Protein AF-A0A9E3FW74-F1 (afdb_monomer)

Structure (mmCIF, N/CA/C/O backbone):
data_AF-A0A9E3FW74-F1
#
_entry.id   AF-A0A9E3FW74-F1
#
loop_
_atom_site.group_PDB
_atom_site.id
_atom_site.type_symbol
_atom_site.label_atom_id
_atom_site.label_alt_id
_atom_site.label_comp_id
_atom_site.label_asym_id
_atom_site.label_entity_id
_atom_site.label_seq_id
_atom_site.pdbx_PDB_ins_code
_atom_site.Cartn_x
_atom_site.Cartn_y
_atom_site.Cartn_z
_atom_site.occupancy
_atom_site.B_iso_or_equiv
_atom_site.auth_seq_id
_atom_site.auth_comp_id
_atom_site.auth_asym_id
_atom_site.auth_atom_id
_atom_site.pdbx_PDB_model_num
ATOM 1 N N . MET A 1 1 ? 6.885 68.792 7.738 1.00 41.91 1 MET A N 1
ATOM 2 C CA . MET A 1 1 ? 6.919 69.208 6.312 1.00 41.91 1 MET A CA 1
ATOM 3 C C . MET A 1 1 ? 8.382 69.420 5.972 1.00 41.91 1 MET A C 1
ATOM 5 O O . MET A 1 1 ? 8.995 70.178 6.699 1.00 41.91 1 MET A O 1
ATOM 9 N N . ARG A 1 2 ? 9.078 68.805 5.021 1.00 39.94 2 ARG A N 1
ATOM 10 C CA . ARG A 1 2 ? 8.896 68.071 3.747 1.00 39.94 2 ARG A CA 1
ATOM 11 C C . ARG A 1 2 ? 10.282 67.391 3.538 1.00 39.94 2 ARG A C 1
ATOM 13 O O . ARG A 1 2 ? 11.242 67.863 4.125 1.00 39.94 2 ARG A O 1
ATOM 20 N N . SER A 1 3 ? 10.582 66.385 2.732 1.00 39.47 3 SER A N 1
ATOM 21 C CA . SER A 1 3 ? 9.911 65.504 1.784 1.00 39.47 3 SER A CA 1
ATOM 22 C C . SER A 1 3 ? 11.032 64.539 1.367 1.00 39.47 3 SER A C 1
ATOM 24 O O . SER A 1 3 ? 12.023 64.996 0.800 1.00 39.47 3 SER A O 1
ATOM 26 N N . THR A 1 4 ? 10.944 63.243 1.657 1.00 44.78 4 THR A N 1
ATOM 27 C CA . THR A 1 4 ? 11.861 62.245 1.085 1.00 44.78 4 THR A CA 1
ATOM 28 C C . THR A 1 4 ? 11.409 61.960 -0.344 1.00 44.78 4 THR A C 1
ATOM 30 O O . THR A 1 4 ? 10.462 61.214 -0.572 1.00 44.78 4 THR A O 1
ATOM 33 N N . ALA A 1 5 ? 12.049 62.608 -1.318 1.00 47.12 5 ALA A N 1
ATOM 34 C CA . ALA A 1 5 ? 11.858 62.288 -2.727 1.00 47.12 5 ALA A CA 1
ATOM 35 C C . ALA A 1 5 ? 12.572 60.962 -3.029 1.00 47.12 5 ALA A C 1
ATOM 37 O O . ALA A 1 5 ? 13.799 60.907 -3.112 1.00 47.12 5 ALA A O 1
ATOM 38 N N . VAL A 1 6 ? 11.800 59.886 -3.167 1.00 45.44 6 VAL A N 1
ATOM 39 C CA . VAL A 1 6 ? 12.278 58.631 -3.752 1.00 45.44 6 VAL A CA 1
ATOM 40 C C . VAL A 1 6 ? 12.520 58.908 -5.235 1.00 45.44 6 VAL A C 1
ATOM 42 O O . VAL A 1 6 ? 11.575 59.188 -5.971 1.00 45.44 6 VAL A O 1
ATOM 45 N N . LYS A 1 7 ? 13.787 58.894 -5.671 1.00 57.19 7 LYS A N 1
ATOM 46 C CA . LYS A 1 7 ? 14.127 58.936 -7.099 1.00 57.19 7 LYS A CA 1
ATOM 47 C C . LYS A 1 7 ? 13.499 57.712 -7.764 1.00 57.19 7 LYS A C 1
ATOM 49 O O . LYS A 1 7 ? 13.791 56.584 -7.372 1.00 57.19 7 LYS A O 1
ATOM 54 N N . ALA A 1 8 ? 12.627 57.946 -8.739 1.00 52.88 8 ALA A N 1
ATOM 55 C CA . ALA A 1 8 ? 12.142 56.898 -9.618 1.00 52.88 8 ALA A CA 1
ATOM 56 C C . ALA A 1 8 ? 13.355 56.283 -10.333 1.00 52.88 8 ALA A C 1
ATOM 58 O O . ALA A 1 8 ? 14.091 56.990 -11.016 1.00 52.88 8 ALA A O 1
ATOM 59 N N . PHE A 1 9 ? 13.600 54.994 -10.102 1.00 51.41 9 PHE A N 1
ATOM 60 C CA . PHE A 1 9 ? 14.590 54.226 -10.849 1.00 51.41 9 PHE A CA 1
ATOM 61 C C . PHE A 1 9 ? 14.049 54.024 -12.262 1.00 51.41 9 PHE A C 1
ATOM 63 O O . PHE A 1 9 ? 13.093 53.268 -12.456 1.00 51.41 9 PHE A O 1
ATOM 70 N N . ASP A 1 10 ? 14.635 54.729 -13.223 1.00 57.94 10 ASP A N 1
ATOM 71 C CA . ASP A 1 10 ? 14.291 54.583 -14.627 1.00 57.94 10 ASP A CA 1
ATOM 72 C C . ASP A 1 10 ? 14.816 53.231 -15.137 1.00 57.94 10 ASP A C 1
ATOM 74 O O . ASP A 1 10 ? 16.016 52.943 -15.120 1.00 57.94 10 ASP A O 1
ATOM 78 N N . ARG A 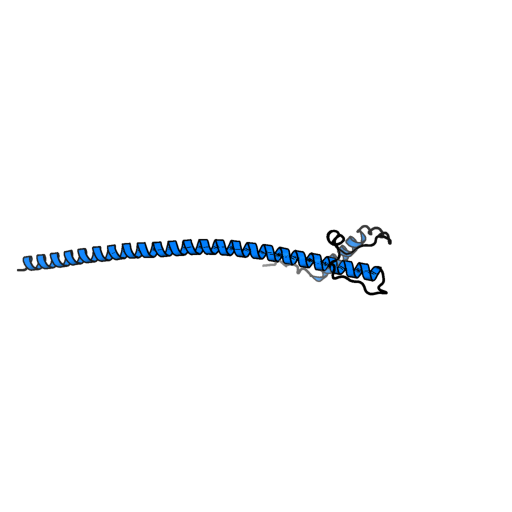1 11 ? 13.892 52.342 -15.513 1.00 56.47 11 ARG A N 1
ATOM 79 C CA . ARG A 1 11 ? 14.200 50.965 -15.933 1.00 56.47 11 ARG A CA 1
ATOM 80 C C . ARG A 1 11 ? 14.964 50.922 -17.251 1.00 56.47 11 ARG A C 1
ATOM 82 O O . ARG A 1 11 ? 15.605 49.906 -17.517 1.00 56.47 11 ARG A O 1
ATOM 89 N N . ASP A 1 12 ? 14.873 51.964 -18.071 1.00 56.09 12 ASP A N 1
ATOM 90 C CA . ASP A 1 12 ? 15.453 51.954 -19.411 1.00 56.09 12 ASP A CA 1
ATOM 91 C C . ASP A 1 12 ? 16.931 52.390 -19.418 1.00 56.09 12 ASP A C 1
ATOM 93 O O . ASP A 1 12 ? 17.712 51.833 -20.190 1.00 56.09 12 ASP A O 1
ATOM 97 N N . GLU A 1 13 ? 17.373 53.223 -18.465 1.00 55.09 13 GLU A N 1
ATOM 98 C CA . GLU A 1 13 ? 18.806 53.508 -18.231 1.00 55.09 13 GLU A CA 1
ATOM 99 C C . GLU A 1 13 ? 19.580 52.263 -17.760 1.00 55.09 13 GLU A C 1
ATOM 101 O O . GLU A 1 13 ? 20.706 52.008 -18.192 1.00 55.09 13 GLU A O 1
ATOM 106 N N . VAL A 1 14 ? 18.965 51.437 -16.904 1.00 58.72 14 VAL A N 1
ATOM 107 C CA . VAL A 1 14 ? 19.596 50.212 -16.379 1.00 58.72 14 VAL A CA 1
ATOM 108 C C . VAL A 1 14 ? 19.755 49.147 -17.471 1.00 58.72 14 VAL A C 1
ATOM 110 O O . VAL A 1 14 ? 20.746 48.419 -17.478 1.00 58.72 14 VAL A O 1
ATOM 113 N N . LYS A 1 15 ? 18.816 49.061 -18.423 1.00 57.38 15 LYS A N 1
ATOM 114 C CA . LYS A 1 15 ? 18.890 48.099 -19.537 1.00 57.38 15 LYS A CA 1
ATOM 115 C C . LYS A 1 15 ? 20.004 48.430 -20.529 1.00 57.38 15 LYS A C 1
ATOM 117 O O . LYS A 1 15 ? 20.681 47.502 -20.965 1.00 57.38 15 LYS A O 1
ATOM 122 N N . LEU A 1 16 ? 20.208 49.712 -20.859 1.00 56.81 16 LEU A N 1
ATOM 123 C CA . LEU A 1 16 ? 21.308 50.131 -21.741 1.00 56.81 16 LEU A CA 1
ATOM 124 C C . LEU A 1 16 ? 22.672 49.788 -21.120 1.00 56.81 16 LEU A C 1
ATOM 126 O O . LEU A 1 16 ? 23.527 49.214 -21.782 1.00 56.81 16 LEU A O 1
ATOM 130 N N . SER A 1 17 ? 22.825 50.042 -19.817 1.00 71.12 17 SER A N 1
ATOM 131 C CA . SER A 1 17 ? 24.058 49.750 -19.073 1.00 71.12 17 SER A CA 1
ATOM 132 C C . SER A 1 17 ? 24.417 48.257 -19.057 1.00 71.12 17 SER A C 1
ATOM 134 O O . SER A 1 17 ? 25.582 47.890 -19.202 1.00 71.12 17 SER A O 1
ATOM 136 N N . ILE A 1 18 ? 23.420 47.374 -18.933 1.00 74.25 18 ILE A N 1
ATOM 137 C CA . ILE A 1 18 ? 23.646 45.921 -18.925 1.00 74.25 18 ILE A CA 1
ATOM 138 C C . ILE A 1 18 ? 24.065 45.414 -20.306 1.00 74.25 18 ILE A C 1
ATOM 140 O O . ILE A 1 18 ? 24.961 44.578 -20.381 1.00 74.25 18 ILE A O 1
ATOM 144 N N . ALA A 1 19 ? 23.444 45.905 -21.383 1.00 72.69 19 ALA A N 1
ATOM 145 C CA . ALA A 1 19 ? 23.791 45.496 -22.744 1.00 72.69 19 ALA A CA 1
ATOM 146 C C . ALA A 1 19 ? 25.233 45.898 -23.098 1.00 72.69 19 ALA A C 1
ATOM 148 O O . ALA A 1 19 ? 26.015 45.052 -23.531 1.00 72.69 19 ALA A O 1
ATOM 149 N N . ASP A 1 20 ? 25.613 47.141 -22.793 1.00 77.94 20 ASP A N 1
ATOM 150 C CA . ASP A 1 20 ? 26.968 47.649 -23.037 1.00 77.94 20 ASP A CA 1
ATOM 151 C C . ASP A 1 20 ? 28.027 46.914 -22.202 1.00 77.94 20 ASP A C 1
ATOM 153 O O . ASP A 1 20 ? 29.161 46.708 -22.648 1.00 77.94 20 ASP A O 1
ATOM 157 N N . GLN A 1 21 ? 27.674 46.514 -20.976 1.00 79.31 21 GLN A N 1
ATOM 158 C CA . GLN A 1 21 ? 28.563 45.727 -20.126 1.00 79.31 21 GLN A CA 1
ATOM 159 C C . GLN A 1 21 ? 28.720 44.296 -20.655 1.00 79.31 21 GLN A C 1
ATOM 161 O O . GLN A 1 21 ? 29.837 43.787 -20.699 1.00 79.31 21 GLN A O 1
ATOM 166 N N . LEU A 1 22 ? 27.639 43.675 -21.134 1.00 80.12 22 LEU A N 1
ATOM 167 C CA . LEU A 1 22 ? 27.672 42.336 -21.727 1.00 80.12 22 LEU A CA 1
ATOM 168 C C . LEU A 1 22 ? 28.521 42.285 -22.999 1.00 80.12 22 LEU A C 1
ATOM 170 O O . LEU A 1 22 ? 29.282 41.339 -23.189 1.00 80.12 22 LEU A O 1
ATOM 174 N N . GLU A 1 23 ? 28.430 43.299 -23.860 1.00 81.69 23 GLU A N 1
ATOM 175 C CA . GLU A 1 23 ? 29.238 43.362 -25.082 1.00 81.69 23 GLU A CA 1
ATOM 176 C C . GLU A 1 23 ? 30.732 43.518 -24.779 1.00 81.69 23 GLU A C 1
ATOM 178 O O . GLU A 1 23 ? 31.567 42.863 -25.411 1.00 81.69 23 GLU A O 1
ATOM 183 N N . LYS A 1 24 ? 31.082 44.324 -23.768 1.00 82.12 24 LYS A N 1
ATOM 184 C CA . LYS A 1 24 ? 32.468 44.442 -23.291 1.00 82.12 24 LYS A CA 1
ATOM 185 C C . LYS A 1 24 ? 32.974 43.134 -22.703 1.00 82.12 24 LYS A C 1
ATOM 187 O O . LYS A 1 24 ? 34.085 42.722 -23.030 1.00 82.12 24 LYS A O 1
ATOM 192 N N . ASP A 1 25 ? 32.160 42.463 -21.896 1.00 80.62 25 ASP A N 1
ATOM 193 C CA . ASP A 1 25 ? 32.539 41.194 -21.284 1.00 80.62 25 ASP A CA 1
ATOM 194 C C . ASP A 1 25 ? 32.777 40.127 -22.368 1.00 80.62 25 ASP A C 1
ATOM 196 O O . ASP A 1 25 ? 33.824 39.480 -22.362 1.00 80.62 25 ASP A O 1
ATOM 200 N N . ILE A 1 26 ? 31.901 40.028 -23.379 1.00 78.62 26 ILE A N 1
ATOM 201 C CA . ILE A 1 26 ? 32.072 39.128 -24.536 1.00 78.62 26 ILE A CA 1
ATOM 202 C C . ILE A 1 26 ? 33.356 39.446 -25.313 1.00 78.62 26 ILE A C 1
ATOM 204 O O . ILE A 1 26 ? 34.085 38.527 -25.688 1.00 78.62 26 ILE A O 1
ATOM 208 N N . ALA A 1 27 ? 33.660 40.727 -25.537 1.00 78.06 27 ALA A N 1
ATOM 209 C CA . ALA A 1 27 ? 34.860 41.143 -26.263 1.00 78.06 27 ALA A CA 1
ATOM 210 C C . ALA A 1 27 ? 36.166 40.797 -25.524 1.00 78.06 27 ALA A C 1
ATOM 212 O O . ALA A 1 27 ? 37.216 40.675 -26.156 1.00 78.06 27 ALA A O 1
ATOM 213 N N . THR A 1 28 ? 36.108 40.621 -24.200 1.00 80.62 28 THR A N 1
ATOM 214 C CA . THR A 1 28 ? 37.263 40.226 -23.377 1.00 80.62 28 THR A CA 1
ATOM 215 C C . THR A 1 28 ? 37.425 38.716 -23.221 1.00 80.62 28 THR A C 1
ATOM 217 O O . THR A 1 28 ? 38.462 38.266 -22.727 1.00 80.62 28 THR A O 1
ATOM 220 N N . LEU A 1 29 ? 36.447 37.916 -23.663 1.00 77.75 29 LEU A N 1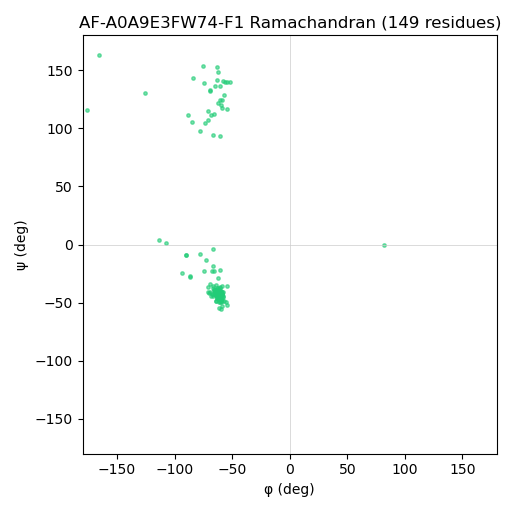
ATOM 221 C CA . LEU A 1 29 ? 36.564 36.465 -23.607 1.00 77.75 29 LEU A CA 1
ATOM 222 C C . LEU A 1 29 ? 37.626 35.978 -24.608 1.0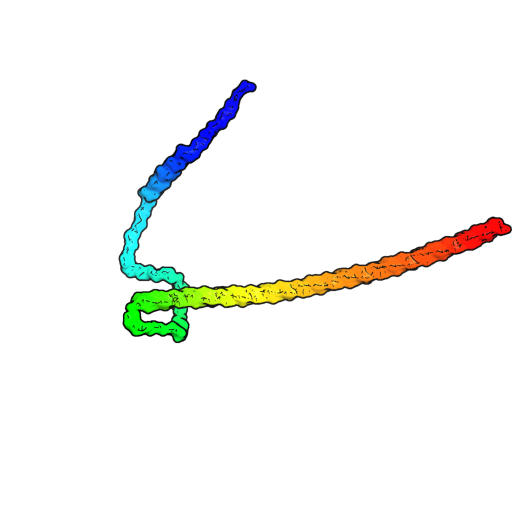0 77.75 29 LEU A C 1
ATOM 224 O O . LEU A 1 29 ? 37.616 36.378 -25.776 1.00 77.75 29 LEU A O 1
ATOM 228 N N . PRO A 1 30 ? 38.538 35.082 -24.190 1.00 75.56 30 PRO A N 1
ATOM 229 C CA . PRO A 1 30 ? 39.495 34.483 -25.103 1.00 75.56 30 PRO A CA 1
ATOM 230 C C . PRO A 1 30 ? 38.740 33.724 -26.195 1.00 75.56 30 PRO A C 1
ATOM 232 O O . PRO A 1 30 ? 37.916 32.851 -25.913 1.00 75.56 30 PRO A O 1
ATOM 235 N N . ARG A 1 31 ? 39.020 34.065 -27.458 1.00 68.31 31 ARG A N 1
ATOM 236 C CA . ARG A 1 31 ? 38.420 33.376 -28.600 1.00 68.31 31 ARG A CA 1
ATOM 237 C C . ARG A 1 31 ? 38.801 31.896 -28.503 1.00 68.31 31 ARG A C 1
ATOM 239 O O . ARG A 1 31 ? 39.998 31.604 -28.421 1.00 68.31 31 ARG A O 1
ATOM 246 N N . PRO A 1 32 ? 37.832 30.965 -28.492 1.00 66.12 32 PRO A N 1
ATOM 247 C CA . PRO A 1 32 ? 38.161 29.554 -28.428 1.00 66.12 32 PRO A CA 1
ATOM 248 C C . PRO A 1 32 ? 39.055 29.202 -29.624 1.00 66.12 32 PRO A C 1
ATOM 250 O O . PRO A 1 32 ? 38.838 29.735 -30.721 1.00 66.12 32 PRO A O 1
ATOM 253 N N . PRO A 1 33 ? 40.078 28.351 -29.429 1.00 69.50 33 PRO A N 1
ATOM 254 C CA . PRO A 1 33 ? 40.910 27.896 -30.531 1.00 69.50 33 PRO A CA 1
ATOM 255 C C . PRO A 1 33 ? 40.013 27.299 -31.616 1.00 69.50 33 PRO A C 1
ATOM 257 O O . PRO A 1 33 ? 39.026 26.624 -31.309 1.00 69.50 33 PRO A O 1
ATOM 260 N N . ALA A 1 34 ? 40.334 27.574 -32.884 1.00 64.69 34 ALA A N 1
ATOM 261 C CA . ALA A 1 34 ? 39.653 26.929 -33.997 1.00 64.69 34 ALA A CA 1
ATOM 262 C C . ALA A 1 34 ? 39.766 25.415 -33.792 1.00 64.69 34 ALA A C 1
ATOM 264 O O . ALA A 1 34 ? 40.872 24.878 -33.712 1.00 64.69 34 ALA A O 1
ATOM 265 N N . LEU A 1 35 ? 38.621 24.755 -33.617 1.00 59.69 35 LEU A N 1
ATOM 266 C CA . LEU A 1 35 ? 38.587 23.317 -33.400 1.00 59.69 35 LEU A CA 1
ATOM 267 C C . LEU A 1 35 ? 39.203 22.630 -34.630 1.00 59.69 35 LEU A C 1
ATOM 269 O O . LEU A 1 35 ? 38.902 23.045 -35.754 1.00 59.69 35 LEU A O 1
ATOM 273 N N . PRO A 1 36 ? 40.069 21.617 -34.449 1.00 62.38 36 PRO A N 1
ATOM 274 C CA . PRO A 1 36 ? 40.604 20.858 -35.569 1.00 62.38 36 PRO A CA 1
ATOM 275 C C . PRO A 1 36 ? 39.440 20.256 -36.362 1.00 62.38 36 PRO A C 1
ATOM 277 O O . PRO A 1 36 ? 38.552 19.621 -35.796 1.00 62.38 36 PRO A O 1
ATOM 280 N N . ALA A 1 37 ? 39.435 20.481 -37.676 1.00 59.34 37 ALA A N 1
ATOM 281 C CA . ALA A 1 37 ? 38.331 20.117 -38.567 1.00 59.34 37 ALA A CA 1
ATOM 282 C C . ALA A 1 37 ? 38.111 18.596 -38.720 1.00 59.34 37 ALA A C 1
ATOM 284 O O . ALA A 1 37 ? 37.167 18.195 -39.392 1.00 59.34 37 ALA A O 1
ATOM 285 N N . ASP A 1 38 ? 38.965 17.769 -38.109 1.00 56.78 38 ASP A N 1
ATOM 286 C CA . ASP A 1 38 ? 39.079 16.330 -38.380 1.00 56.78 38 ASP A CA 1
ATOM 287 C C . ASP A 1 38 ? 38.660 15.434 -37.199 1.00 56.78 38 ASP A C 1
ATOM 289 O O . ASP A 1 38 ? 38.757 14.210 -37.256 1.00 56.78 38 ASP A O 1
ATOM 293 N N . GLU A 1 39 ? 38.174 16.019 -36.101 1.00 54.53 39 GLU A N 1
ATOM 294 C CA . GLU A 1 39 ? 37.613 15.225 -35.009 1.00 54.53 39 GLU A CA 1
ATOM 295 C C . GLU A 1 39 ? 36.145 14.914 -35.317 1.00 54.53 39 GLU A C 1
ATOM 297 O O . GLU A 1 39 ? 35.269 15.777 -35.205 1.00 54.53 39 GLU A O 1
ATOM 302 N N . VAL A 1 40 ? 35.860 13.665 -35.705 1.00 57.69 40 VAL A N 1
ATOM 303 C CA . VAL A 1 40 ? 34.489 13.149 -35.805 1.00 57.69 40 VAL A CA 1
ATOM 304 C C . VA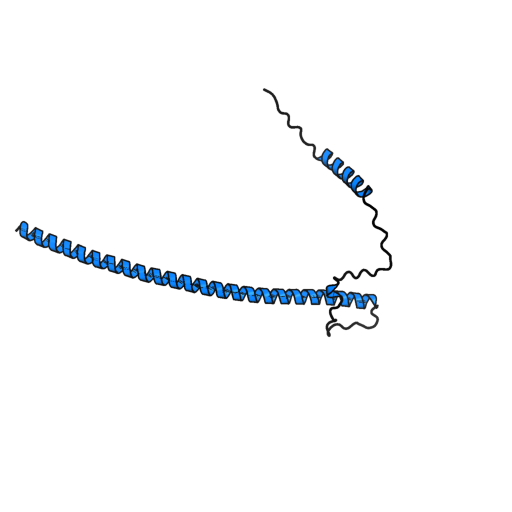L A 1 40 ? 33.858 13.240 -34.417 1.00 57.69 40 VAL A C 1
ATOM 306 O O . VAL A 1 40 ? 33.994 12.347 -33.577 1.00 57.69 40 VAL A O 1
ATOM 309 N N . ARG A 1 41 ? 33.160 14.345 -34.149 1.00 55.91 41 ARG A N 1
ATOM 310 C CA . ARG A 1 41 ? 32.329 14.485 -32.957 1.00 55.91 41 ARG A CA 1
ATOM 311 C C . ARG A 1 41 ? 31.169 13.512 -33.084 1.00 55.91 41 ARG A C 1
ATOM 313 O O . ARG A 1 41 ? 30.145 13.803 -33.690 1.00 55.91 41 ARG A O 1
ATOM 320 N N . SER A 1 42 ? 31.341 12.333 -32.501 1.00 54.28 42 SER A N 1
ATOM 321 C CA . SER A 1 42 ? 30.227 11.440 -32.220 1.00 54.28 42 SER A CA 1
ATOM 322 C C . SER A 1 42 ? 29.343 12.128 -31.176 1.00 54.28 42 SER A C 1
ATOM 324 O O . SER A 1 42 ? 29.768 12.365 -30.046 1.00 54.28 42 SER A O 1
ATOM 326 N N . TYR A 1 43 ? 28.135 12.518 -31.581 1.00 60.09 43 TYR A N 1
ATOM 327 C CA . TYR A 1 43 ? 27.173 13.211 -30.719 1.00 60.09 43 TYR A CA 1
ATOM 328 C C . TYR A 1 43 ? 26.539 12.287 -29.668 1.00 60.09 43 TYR A C 1
ATOM 330 O O . TYR A 1 43 ? 25.965 12.775 -28.699 1.00 60.09 43 TYR A O 1
ATOM 338 N N . ALA A 1 44 ? 26.707 10.969 -29.814 1.00 57.47 44 ALA A N 1
ATOM 339 C CA . ALA A 1 44 ? 26.223 9.992 -28.853 1.00 57.47 44 ALA A CA 1
ATOM 340 C C . ALA A 1 44 ? 27.094 9.980 -27.579 1.00 57.47 44 ALA A C 1
ATOM 342 O O . ALA A 1 44 ? 28.335 10.003 -27.687 1.00 57.47 44 ALA A O 1
ATOM 343 N N . PRO A 1 45 ? 26.487 9.881 -26.378 1.00 62.41 45 PRO A N 1
ATOM 344 C CA . PRO A 1 45 ? 27.209 9.674 -25.128 1.00 62.41 45 PRO A CA 1
ATOM 345 C C . PRO A 1 45 ? 28.170 8.474 -25.224 1.00 62.41 45 PRO A C 1
ATOM 347 O O . PRO A 1 45 ? 27.794 7.447 -25.793 1.00 62.41 45 PRO A O 1
ATOM 350 N N . PRO A 1 46 ? 29.392 8.546 -24.657 1.00 63.66 46 PRO A N 1
ATOM 351 C CA . PRO A 1 46 ? 30.404 7.494 -24.802 1.00 63.66 46 PRO A CA 1
ATOM 352 C C . PRO A 1 46 ? 29.916 6.097 -24.398 1.00 63.66 46 PRO A C 1
ATOM 354 O O . PRO A 1 46 ? 30.272 5.119 -25.050 1.00 63.66 46 PRO A O 1
ATOM 357 N N . ALA A 1 47 ? 29.064 6.018 -23.370 1.00 67.12 47 ALA A N 1
ATOM 358 C CA . ALA A 1 47 ? 28.500 4.770 -22.855 1.00 67.12 47 ALA A CA 1
ATOM 359 C C . ALA A 1 47 ? 27.641 4.015 -23.886 1.00 67.12 47 ALA A C 1
ATOM 361 O O . ALA A 1 47 ? 27.601 2.788 -23.873 1.00 67.12 47 ALA A O 1
ATOM 362 N N . ASN A 1 48 ? 27.012 4.733 -24.820 1.00 65.50 48 ASN A N 1
ATOM 363 C CA . ASN A 1 48 ? 26.109 4.143 -25.808 1.00 65.50 48 ASN A CA 1
ATOM 364 C C . ASN A 1 48 ? 26.847 3.725 -27.090 1.00 65.50 48 ASN A C 1
ATOM 366 O O . ASN A 1 48 ? 26.282 3.041 -27.939 1.00 65.50 48 ASN A O 1
ATOM 370 N N . ARG A 1 49 ? 28.128 4.094 -27.243 1.00 65.62 49 ARG A N 1
ATOM 371 C CA . ARG A 1 49 ? 28.907 3.828 -28.466 1.00 65.62 49 ARG A CA 1
ATOM 372 C C . ARG A 1 49 ? 29.325 2.368 -28.612 1.00 65.62 49 ARG A C 1
ATOM 374 O O . ARG A 1 49 ? 29.583 1.942 -29.731 1.00 65.62 49 ARG A O 1
ATOM 381 N N . THR A 1 50 ? 29.383 1.613 -27.518 1.00 68.25 50 THR A N 1
ATOM 382 C CA . THR A 1 50 ? 29.838 0.211 -27.485 1.00 68.25 50 THR A CA 1
ATOM 383 C C . THR A 1 50 ? 28.706 -0.790 -27.277 1.00 68.25 50 THR A C 1
ATOM 385 O O . THR A 1 50 ? 28.964 -1.990 -27.215 1.00 68.25 50 THR A O 1
ATOM 388 N N . VAL A 1 51 ? 27.458 -0.319 -27.176 1.00 76.56 51 VAL A N 1
ATOM 389 C CA . VAL A 1 51 ? 26.289 -1.196 -27.083 1.00 76.56 51 VAL A CA 1
ATOM 390 C C . VAL A 1 51 ? 26.200 -2.020 -28.374 1.00 76.56 51 VAL A C 1
ATOM 392 O O . VAL A 1 51 ? 26.129 -1.422 -29.453 1.00 76.56 51 VAL A O 1
ATOM 395 N N . PRO A 1 52 ? 26.213 -3.366 -28.291 1.00 83.88 52 PRO A N 1
ATOM 396 C CA . PRO A 1 52 ? 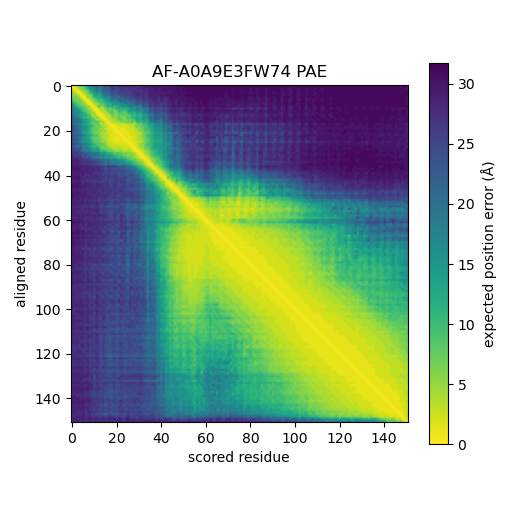26.024 -4.219 -29.455 1.00 83.88 52 PRO A CA 1
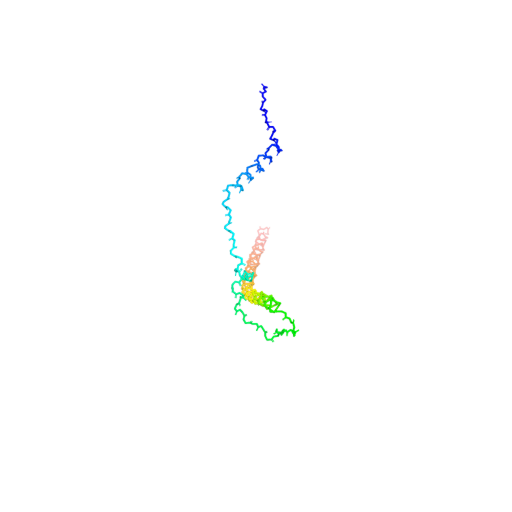ATOM 397 C C . PRO A 1 52 ? 24.710 -3.882 -30.146 1.00 83.88 52 PRO A C 1
ATOM 399 O O . PRO A 1 52 ? 23.704 -3.628 -29.481 1.00 83.88 52 PRO A O 1
ATOM 402 N N . LEU A 1 53 ? 24.725 -3.869 -31.475 1.00 88.38 53 LEU A N 1
ATOM 403 C CA . LEU A 1 53 ? 23.492 -3.687 -32.219 1.00 88.38 53 LEU A CA 1
ATOM 404 C C . LEU A 1 53 ? 22.546 -4.864 -31.988 1.00 88.38 53 LEU A C 1
ATOM 406 O O . LEU A 1 53 ? 23.004 -6.006 -32.018 1.00 88.38 53 LEU A O 1
ATOM 410 N N . PRO A 1 54 ? 21.250 -4.596 -31.780 1.00 89.75 54 PRO A N 1
ATOM 411 C CA . PRO A 1 54 ? 20.253 -5.650 -31.711 1.00 89.75 54 PRO A CA 1
ATOM 412 C C . PRO A 1 54 ? 20.135 -6.435 -33.021 1.00 89.75 54 PRO A C 1
ATOM 414 O O . PRO A 1 54 ? 20.243 -5.865 -34.107 1.00 89.75 54 PRO A O 1
ATOM 417 N N . ASP A 1 55 ? 19.795 -7.721 -32.908 1.00 90.38 55 ASP A N 1
ATOM 418 C CA . ASP A 1 55 ? 19.667 -8.651 -34.043 1.00 90.38 55 ASP A CA 1
ATOM 419 C C . ASP A 1 55 ? 18.603 -8.232 -35.070 1.00 90.38 55 ASP A C 1
ATOM 421 O O . ASP A 1 55 ? 18.636 -8.653 -36.224 1.00 90.38 55 ASP A O 1
ATOM 425 N N . TYR A 1 56 ? 17.644 -7.399 -34.658 1.00 91.56 56 TYR A N 1
ATOM 426 C CA . TYR A 1 56 ? 16.586 -6.900 -35.533 1.00 91.56 56 TYR A CA 1
ATOM 427 C C . TYR A 1 56 ? 17.050 -5.768 -36.466 1.00 91.56 56 TYR A C 1
ATOM 429 O O . TYR A 1 56 ? 16.286 -5.345 -37.335 1.00 91.56 56 TYR A O 1
ATOM 437 N N . VAL A 1 57 ? 18.267 -5.240 -36.294 1.00 92.38 57 VAL A N 1
ATOM 438 C CA . VAL A 1 57 ? 18.776 -4.137 -37.115 1.00 92.38 57 VAL A CA 1
ATOM 439 C C . VAL A 1 57 ? 19.462 -4.679 -38.360 1.00 92.38 57 VAL A C 1
ATOM 441 O O . VAL A 1 57 ? 20.547 -5.250 -38.303 1.00 92.38 57 VAL A O 1
ATOM 444 N N . THR A 1 58 ? 18.844 -4.434 -39.512 1.00 91.81 58 THR A N 1
ATOM 445 C CA . THR A 1 58 ? 19.395 -4.776 -40.827 1.00 91.81 58 THR A CA 1
ATOM 446 C C . THR A 1 58 ? 19.437 -3.542 -41.719 1.00 91.81 58 THR A C 1
ATOM 448 O O . THR A 1 58 ? 18.425 -2.854 -41.872 1.00 91.81 58 THR A O 1
ATOM 451 N N . HIS A 1 59 ? 20.579 -3.268 -42.347 1.00 92.88 59 HIS A N 1
ATOM 452 C CA . HIS A 1 59 ? 20.701 -2.171 -43.310 1.00 92.88 59 HIS A CA 1
ATOM 453 C C . HIS A 1 59 ? 20.233 -2.590 -44.702 1.00 92.88 59 HIS A C 1
ATOM 455 O O . HIS A 1 59 ? 20.481 -3.709 -45.141 1.00 92.88 59 HIS A O 1
ATOM 461 N N . LEU A 1 60 ? 19.599 -1.659 -45.414 1.00 93.31 60 LEU A N 1
ATOM 462 C CA . LEU A 1 60 ? 19.249 -1.837 -46.822 1.00 93.31 60 LEU A CA 1
ATOM 463 C C . LEU A 1 60 ? 20.480 -1.681 -47.726 1.00 93.31 60 LEU A C 1
ATOM 465 O O . LEU A 1 60 ? 21.422 -0.944 -47.408 1.00 93.31 60 LEU A O 1
ATOM 469 N N . ASP A 1 61 ? 20.434 -2.331 -48.887 1.00 91.62 61 ASP A N 1
ATOM 470 C CA . ASP A 1 61 ? 21.458 -2.183 -49.918 1.00 91.62 61 ASP A CA 1
ATOM 471 C C . ASP A 1 61 ? 21.510 -0.742 -50.450 1.00 91.62 61 ASP A C 1
ATOM 473 O O . ASP A 1 61 ? 20.489 -0.076 -50.627 1.00 91.62 61 ASP A O 1
ATOM 477 N N . GLY A 1 62 ? 22.722 -0.248 -50.709 1.00 90.94 62 GLY A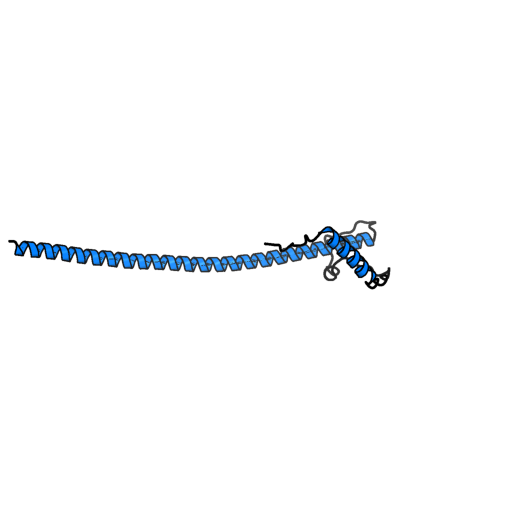 N 1
ATOM 478 C CA . GLY A 1 62 ? 22.947 1.094 -51.259 1.00 90.94 62 GLY A CA 1
ATOM 479 C C . GLY A 1 62 ? 22.910 2.247 -50.246 1.00 90.94 62 GLY A C 1
ATOM 480 O O . GLY A 1 62 ? 23.146 3.390 -50.636 1.00 90.94 62 GLY A O 1
ATOM 481 N N . VAL A 1 63 ? 22.672 1.985 -48.954 1.00 90.69 63 VAL A N 1
ATOM 482 C CA . VAL A 1 63 ? 22.786 3.009 -47.898 1.00 90.69 63 VAL A CA 1
ATOM 483 C C . VAL A 1 63 ? 24.254 3.396 -47.698 1.00 90.69 63 VAL A C 1
ATOM 485 O O . VAL A 1 63 ? 25.123 2.531 -47.570 1.00 90.69 63 VAL A O 1
ATOM 488 N N . SER A 1 64 ? 24.530 4.703 -47.653 1.00 94.62 64 SER A N 1
ATOM 489 C CA . SER A 1 64 ? 25.877 5.226 -47.408 1.00 94.62 64 SER A CA 1
ATOM 490 C C . SER A 1 64 ? 26.390 4.837 -46.020 1.00 94.62 64 SER A C 1
ATOM 492 O O . SER A 1 64 ? 25.613 4.691 -45.079 1.00 94.62 64 SER A O 1
ATOM 494 N N . GLU A 1 65 ? 27.709 4.731 -45.865 1.00 90.56 65 GLU A N 1
ATOM 495 C CA . GLU A 1 65 ? 28.327 4.350 -44.587 1.00 90.56 65 GLU A CA 1
ATOM 496 C C . GLU A 1 65 ? 27.952 5.303 -43.443 1.00 90.56 65 GLU A C 1
ATOM 498 O O . GLU A 1 65 ? 27.594 4.873 -42.349 1.00 90.56 65 GLU A O 1
ATOM 503 N N . ILE A 1 66 ? 27.920 6.610 -43.726 1.00 90.50 66 ILE A N 1
ATOM 504 C CA . ILE A 1 66 ? 27.465 7.624 -42.766 1.00 90.50 66 ILE A CA 1
ATOM 505 C C . ILE A 1 66 ? 26.003 7.371 -42.373 1.00 90.50 66 ILE A C 1
ATOM 507 O O . ILE A 1 66 ? 25.656 7.488 -41.199 1.00 90.50 66 ILE A O 1
ATOM 511 N N . GLY A 1 67 ? 25.149 6.992 -43.329 1.00 91.25 67 GLY A N 1
ATOM 512 C CA . GLY A 1 67 ? 23.752 6.656 -43.063 1.00 91.25 67 GLY A CA 1
ATOM 513 C C . GLY A 1 67 ? 23.608 5.424 -42.170 1.00 91.25 67 GLY A C 1
ATOM 514 O O . GLY A 1 67 ? 22.812 5.451 -41.233 1.00 91.25 67 GLY A O 1
ATOM 515 N N . LYS A 1 68 ? 24.422 4.384 -42.400 1.00 91.62 68 LYS A N 1
ATOM 516 C CA . LYS A 1 68 ? 24.449 3.180 -41.559 1.00 91.62 68 LYS A CA 1
ATOM 517 C C . LYS A 1 68 ? 24.842 3.517 -40.125 1.00 91.62 68 LYS A C 1
ATOM 519 O O . LYS A 1 68 ? 24.059 3.257 -39.219 1.00 91.62 68 LYS A O 1
ATOM 524 N N . LEU A 1 69 ? 25.983 4.180 -39.933 1.00 89.06 69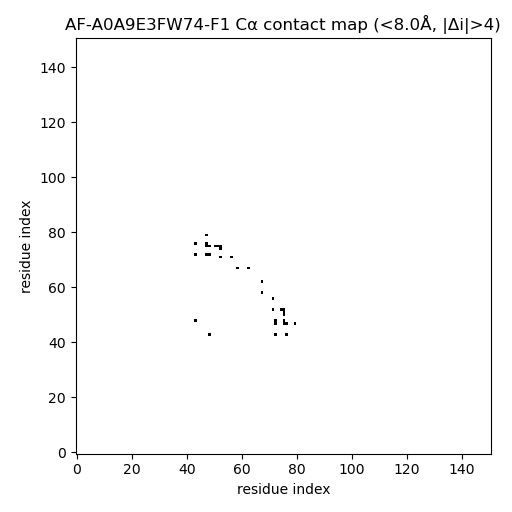 LEU A N 1
ATOM 525 C CA . LEU A 1 69 ? 26.484 4.566 -38.609 1.00 89.06 69 LEU A CA 1
ATOM 526 C C . LEU A 1 69 ? 25.515 5.492 -37.861 1.00 89.06 69 LEU A C 1
ATOM 528 O O . LEU A 1 69 ? 25.339 5.358 -36.651 1.00 89.06 69 LEU A O 1
ATOM 532 N N . SER A 1 70 ? 24.860 6.412 -38.574 1.00 90.06 70 SER A N 1
ATOM 533 C CA . SER A 1 70 ? 23.869 7.313 -37.971 1.00 90.06 70 SER A CA 1
ATOM 534 C C . SER A 1 70 ? 22.630 6.552 -37.500 1.00 90.06 70 SER A C 1
ATOM 536 O O . SER A 1 70 ? 22.164 6.775 -36.385 1.00 90.06 70 SER A O 1
ATOM 538 N N . ALA A 1 71 ? 22.118 5.623 -38.315 1.00 90.69 71 ALA A N 1
ATOM 539 C CA . ALA A 1 71 ? 20.985 4.783 -37.934 1.00 90.69 71 ALA A CA 1
ATOM 540 C C . ALA A 1 71 ? 21.324 3.885 -36.734 1.00 90.69 71 ALA A C 1
ATOM 542 O O . ALA A 1 71 ? 20.539 3.783 -35.794 1.00 90.69 71 ALA A O 1
ATOM 543 N N . GLU A 1 72 ? 22.517 3.286 -36.728 1.00 90.31 72 GLU A N 1
ATOM 544 C CA . GLU A 1 72 ? 22.994 2.472 -35.610 1.00 90.31 72 GLU A CA 1
ATOM 545 C C . GLU A 1 72 ? 23.098 3.269 -34.307 1.00 90.31 72 GLU A C 1
ATOM 547 O O . GLU A 1 72 ? 22.690 2.780 -33.255 1.00 90.31 72 GLU A O 1
ATOM 552 N N . ALA A 1 73 ? 23.627 4.496 -34.366 1.00 88.44 73 ALA A N 1
ATOM 553 C CA . ALA A 1 73 ? 23.750 5.359 -33.197 1.00 88.44 73 ALA A CA 1
ATOM 554 C C . ALA A 1 73 ? 22.383 5.658 -32.568 1.00 88.44 73 ALA A C 1
ATOM 556 O O . ALA A 1 73 ? 22.232 5.527 -31.354 1.00 88.44 73 ALA A O 1
ATOM 557 N N . VAL A 1 74 ? 21.383 5.975 -33.397 1.00 90.56 74 VAL A N 1
ATOM 558 C CA . VAL A 1 74 ? 20.006 6.197 -32.937 1.00 90.56 74 VAL A CA 1
ATOM 559 C C . VAL A 1 74 ? 19.467 4.946 -32.250 1.00 90.56 74 VAL A C 1
ATOM 561 O O . VAL A 1 74 ? 18.994 5.036 -31.121 1.00 90.56 74 VAL A O 1
ATOM 564 N N . ILE A 1 75 ? 19.591 3.765 -32.866 1.00 93.38 75 ILE A N 1
ATOM 565 C CA . ILE A 1 75 ? 19.119 2.526 -32.231 1.00 93.38 75 ILE A CA 1
ATOM 566 C C . ILE A 1 75 ? 19.795 2.300 -30.875 1.00 93.38 75 ILE A C 1
ATOM 568 O O . ILE A 1 75 ? 19.109 2.010 -29.898 1.00 93.38 75 ILE A O 1
ATOM 572 N N . ARG A 1 76 ? 21.117 2.482 -30.774 1.00 89.62 76 ARG A N 1
ATOM 573 C CA . ARG A 1 76 ? 21.836 2.301 -29.501 1.00 89.62 76 ARG A CA 1
ATOM 574 C C . ARG A 1 76 ? 21.334 3.246 -28.406 1.00 89.62 76 ARG A C 1
ATOM 576 O O . ARG A 1 76 ? 21.269 2.836 -27.249 1.00 89.62 76 ARG A O 1
ATOM 583 N N . GLU A 1 77 ? 20.971 4.482 -28.748 1.00 89.44 77 GLU A N 1
ATOM 584 C CA . GLU A 1 77 ? 20.387 5.437 -27.798 1.00 89.44 77 GLU A CA 1
ATOM 585 C C . GLU A 1 77 ? 18.983 5.025 -27.344 1.00 89.44 77 GLU A C 1
ATOM 587 O O . GLU A 1 77 ? 18.702 5.050 -26.146 1.00 89.44 77 GLU A O 1
ATOM 592 N N . TYR A 1 78 ? 18.123 4.583 -28.265 1.00 92.88 78 TYR A N 1
ATOM 593 C CA . TYR A 1 78 ? 16.785 4.098 -27.914 1.00 92.88 78 TYR A CA 1
ATOM 594 C C . TYR A 1 78 ? 16.833 2.820 -27.070 1.00 92.88 78 TYR A C 1
ATOM 596 O O . TYR A 1 78 ? 16.086 2.703 -26.104 1.00 92.88 78 TYR A O 1
ATOM 604 N N . GLU A 1 79 ? 17.745 1.897 -27.367 1.00 92.50 79 GLU A N 1
ATOM 605 C CA . GLU A 1 79 ? 17.972 0.686 -26.568 1.00 92.50 79 GLU A CA 1
ATOM 606 C C . GLU A 1 79 ? 18.529 0.996 -25.172 1.00 92.50 79 GLU A C 1
ATOM 608 O O . GLU A 1 79 ? 18.208 0.329 -24.187 1.00 92.50 79 GLU A O 1
ATOM 613 N N . ALA A 1 80 ? 19.385 2.014 -25.052 1.00 90.12 80 ALA A N 1
ATOM 614 C CA . ALA A 1 80 ? 19.823 2.499 -23.748 1.00 90.12 80 ALA A CA 1
ATOM 615 C C . ALA A 1 80 ? 18.638 3.067 -22.950 1.00 90.12 80 ALA A C 1
ATOM 617 O O . ALA A 1 80 ? 18.413 2.645 -21.816 1.00 90.12 80 ALA A O 1
ATOM 618 N N . ALA A 1 81 ? 17.828 3.932 -23.566 1.00 91.94 81 ALA A N 1
ATOM 619 C CA . ALA A 1 81 ? 16.644 4.504 -22.931 1.00 91.94 81 ALA A CA 1
ATOM 620 C C . ALA A 1 81 ? 15.605 3.434 -22.544 1.00 91.94 81 ALA A C 1
ATOM 622 O O . ALA A 1 81 ? 15.043 3.490 -21.452 1.00 91.94 81 ALA A O 1
ATOM 623 N N . ALA A 1 82 ? 15.375 2.432 -23.397 1.00 94.19 82 ALA A N 1
ATOM 624 C CA . ALA A 1 82 ? 14.475 1.318 -23.105 1.00 94.19 82 ALA A CA 1
ATOM 625 C C . ALA A 1 82 ? 14.923 0.553 -21.851 1.00 94.19 82 ALA A C 1
ATOM 627 O O . ALA A 1 82 ? 14.124 0.341 -20.940 1.00 94.19 82 ALA A O 1
ATOM 628 N N . ARG A 1 83 ? 16.219 0.233 -21.745 1.00 92.81 83 ARG A N 1
ATOM 629 C CA . ARG A 1 83 ? 16.783 -0.430 -20.559 1.00 92.81 83 ARG A CA 1
ATOM 630 C C . ARG A 1 83 ? 16.673 0.415 -19.294 1.00 92.81 83 ARG A C 1
ATOM 632 O O . ARG A 1 83 ? 16.405 -0.125 -18.223 1.00 92.81 83 ARG A O 1
ATOM 639 N N . GLU A 1 84 ? 16.852 1.729 -19.393 1.00 94.56 84 GLU A N 1
ATOM 640 C CA . GLU A 1 84 ? 16.646 2.634 -18.257 1.00 94.56 84 GLU A CA 1
ATOM 641 C C . GLU A 1 84 ? 15.178 2.665 -17.807 1.00 94.56 84 GLU A C 1
ATOM 643 O O . GLU A 1 84 ? 14.904 2.632 -16.606 1.00 94.56 84 GLU A O 1
ATOM 648 N N . ILE A 1 85 ? 14.229 2.656 -18.748 1.00 96.19 85 ILE A N 1
ATOM 649 C CA . ILE A 1 85 ? 12.792 2.564 -18.448 1.00 96.19 85 ILE A CA 1
ATOM 650 C C . ILE A 1 85 ? 12.463 1.235 -17.760 1.00 96.19 85 ILE A C 1
ATOM 652 O O . ILE A 1 85 ? 11.748 1.223 -16.756 1.00 96.19 85 ILE A O 1
ATOM 656 N N . GLU A 1 86 ? 13.001 0.119 -18.249 1.00 97.19 86 GLU A N 1
ATOM 657 C CA . GLU A 1 86 ? 12.817 -1.196 -17.627 1.00 97.19 86 GLU A CA 1
ATOM 658 C C . GLU A 1 86 ? 13.383 -1.235 -16.203 1.00 97.19 86 GLU A C 1
ATOM 660 O O . GLU A 1 86 ? 12.704 -1.688 -15.278 1.00 97.19 86 GLU A O 1
ATOM 665 N N . ALA A 1 87 ? 14.594 -0.710 -16.001 1.00 97.00 87 ALA A N 1
ATOM 666 C CA . ALA A 1 87 ? 15.221 -0.626 -14.686 1.00 97.00 87 ALA A CA 1
ATOM 667 C C . ALA A 1 87 ? 14.396 0.238 -13.717 1.00 97.00 87 ALA A C 1
ATOM 669 O O . ALA A 1 87 ? 14.142 -0.168 -12.579 1.00 97.00 87 ALA A O 1
ATOM 670 N N . MET A 1 88 ? 13.908 1.391 -14.182 1.00 97.69 88 MET A N 1
ATOM 671 C CA . MET A 1 88 ? 13.008 2.258 -13.418 1.00 97.69 88 MET A CA 1
ATOM 672 C C . MET A 1 88 ? 11.706 1.533 -13.043 1.00 97.69 88 MET A C 1
ATOM 674 O O . MET A 1 88 ? 11.233 1.642 -11.908 1.00 97.69 88 MET A O 1
ATOM 678 N N . GLY A 1 89 ? 11.134 0.763 -13.972 1.00 97.62 89 GLY A N 1
ATOM 679 C CA . GLY A 1 89 ? 9.936 -0.043 -13.740 1.00 97.62 89 GLY A CA 1
ATOM 680 C C . GLY A 1 89 ? 10.153 -1.115 -12.670 1.00 97.62 89 GLY A C 1
ATOM 681 O O . GLY A 1 89 ? 9.343 -1.246 -11.751 1.00 97.62 89 GLY A O 1
ATOM 682 N N . GLN A 1 90 ? 11.279 -1.829 -12.732 1.00 97.88 90 GLN A N 1
ATOM 683 C CA . GLN A 1 90 ? 11.657 -2.827 -11.727 1.00 97.88 90 GLN A CA 1
ATOM 684 C C . GLN A 1 90 ? 11.859 -2.210 -10.340 1.00 97.88 90 GLN A C 1
ATOM 686 O O . GLN A 1 90 ? 11.413 -2.773 -9.338 1.00 97.88 90 GLN A O 1
ATOM 691 N N . GLU A 1 91 ? 12.522 -1.056 -10.254 1.00 97.56 91 GLU A N 1
ATOM 692 C CA . GLU A 1 91 ? 12.696 -0.357 -8.981 1.00 97.56 91 GLU A CA 1
ATOM 693 C C . GLU A 1 91 ? 11.351 0.109 -8.411 1.00 97.56 91 GLU A C 1
ATOM 695 O O . GLU A 1 91 ? 11.081 -0.064 -7.220 1.00 97.56 91 GLU A O 1
ATOM 700 N N . THR A 1 92 ? 10.484 0.653 -9.264 1.00 97.69 92 THR A N 1
ATOM 701 C CA . THR A 1 92 ? 9.147 1.102 -8.866 1.00 97.69 92 THR A CA 1
ATOM 702 C C . THR A 1 92 ? 8.316 -0.060 -8.329 1.00 97.69 92 THR A C 1
ATOM 704 O O . THR A 1 92 ? 7.729 0.070 -7.257 1.00 97.69 92 THR A O 1
ATOM 707 N N . ALA A 1 93 ? 8.335 -1.218 -8.996 1.00 98.06 93 ALA A N 1
ATOM 708 C CA . ALA A 1 93 ? 7.654 -2.421 -8.521 1.00 98.06 93 ALA A CA 1
ATOM 709 C C . ALA A 1 93 ? 8.133 -2.834 -7.116 1.00 98.06 93 ALA A C 1
ATOM 711 O O . ALA A 1 93 ? 7.315 -2.989 -6.209 1.00 98.06 93 ALA A O 1
ATOM 712 N N . LYS A 1 94 ? 9.455 -2.891 -6.892 1.00 97.94 94 LYS A N 1
ATOM 713 C CA . LYS A 1 94 ? 10.036 -3.194 -5.569 1.00 97.94 94 LYS A CA 1
ATOM 714 C C . LYS A 1 94 ? 9.612 -2.187 -4.497 1.00 97.94 94 LYS A C 1
ATOM 716 O O . LYS A 1 94 ? 9.314 -2.567 -3.365 1.00 97.94 94 LYS A O 1
ATOM 721 N N . ARG A 1 95 ? 9.566 -0.893 -4.833 1.00 97.75 95 ARG A N 1
ATOM 722 C CA . ARG A 1 95 ? 9.097 0.156 -3.910 1.00 97.75 95 ARG A CA 1
ATOM 723 C C . ARG A 1 95 ? 7.614 -0.014 -3.578 1.00 97.75 95 ARG A C 1
ATOM 725 O O . ARG A 1 95 ? 7.244 0.111 -2.414 1.00 97.75 95 ARG A O 1
ATOM 732 N N . CYS A 1 96 ? 6.775 -0.334 -4.561 1.00 98.00 96 CYS A N 1
ATOM 733 C CA . CYS A 1 96 ? 5.356 -0.611 -4.342 1.00 98.00 96 CYS A CA 1
ATOM 734 C C . CYS A 1 96 ? 5.140 -1.820 -3.424 1.00 98.00 96 CYS A C 1
ATOM 736 O O . CYS A 1 96 ? 4.301 -1.750 -2.525 1.00 98.00 96 CYS A O 1
ATOM 738 N N . GLU A 1 97 ? 5.909 -2.895 -3.597 1.00 98.00 97 GLU A N 1
ATOM 739 C CA . GLU A 1 97 ? 5.868 -4.063 -2.708 1.00 98.00 97 GLU A CA 1
ATOM 740 C C . GLU A 1 97 ? 6.240 -3.687 -1.268 1.00 98.00 97 GLU A C 1
ATOM 742 O O . GLU A 1 97 ? 5.501 -4.006 -0.336 1.00 98.00 97 GLU A O 1
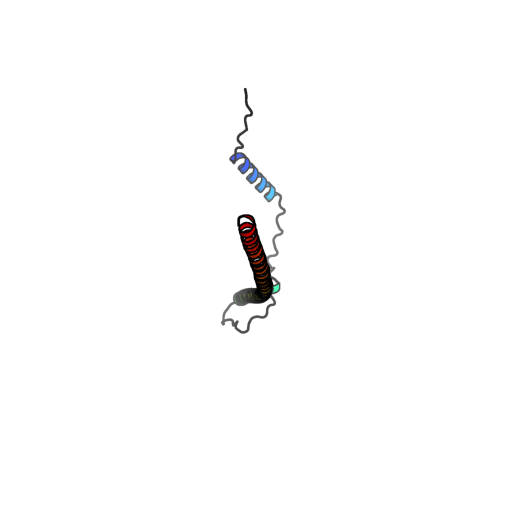ATOM 747 N N . ALA A 1 98 ? 7.331 -2.937 -1.079 1.00 97.75 98 ALA A N 1
ATOM 748 C CA . ALA A 1 98 ? 7.764 -2.478 0.240 1.00 97.75 98 ALA A CA 1
ATOM 749 C C . ALA A 1 98 ? 6.718 -1.578 0.925 1.00 97.75 98 ALA A C 1
ATOM 751 O O . ALA A 1 98 ? 6.414 -1.762 2.106 1.00 97.75 98 ALA A O 1
ATOM 752 N N . ILE A 1 99 ? 6.127 -0.634 0.184 1.00 98.06 99 ILE A N 1
ATOM 753 C CA . ILE A 1 99 ? 5.052 0.230 0.692 1.00 98.06 99 ILE A CA 1
ATOM 754 C C . ILE A 1 99 ? 3.836 -0.613 1.077 1.00 98.06 99 ILE A C 1
ATOM 756 O O . ILE A 1 99 ? 3.280 -0.430 2.156 1.00 98.06 99 ILE A O 1
ATOM 760 N N . THR A 1 100 ? 3.443 -1.566 0.232 1.00 98.12 100 THR A N 1
ATOM 761 C CA . THR A 1 100 ? 2.289 -2.436 0.493 1.00 98.12 100 THR A CA 1
ATOM 762 C C . THR A 1 100 ? 2.503 -3.276 1.752 1.00 98.12 100 THR A C 1
ATOM 764 O O . THR A 1 100 ? 1.604 -3.363 2.588 1.00 98.12 100 THR A O 1
ATOM 767 N N . ALA A 1 101 ? 3.703 -3.831 1.940 1.00 97.44 101 ALA A N 1
ATOM 768 C CA . ALA A 1 101 ? 4.062 -4.559 3.154 1.00 97.44 101 ALA A CA 1
ATOM 769 C C . ALA A 1 101 ? 4.008 -3.659 4.403 1.00 97.44 101 ALA A C 1
ATOM 771 O O . ALA A 1 101 ? 3.469 -4.061 5.434 1.00 97.44 101 ALA A O 1
ATOM 772 N N . SER A 1 102 ? 4.503 -2.421 4.305 1.00 97.94 102 SER A N 1
ATOM 773 C CA . SER A 1 102 ? 4.429 -1.444 5.397 1.00 97.94 102 SER A CA 1
ATOM 774 C C . SER A 1 102 ? 2.983 -1.082 5.755 1.00 97.94 102 SER A C 1
ATOM 776 O O . SER A 1 102 ? 2.626 -1.102 6.933 1.00 97.94 102 SER A O 1
ATOM 778 N N . VAL A 1 103 ? 2.131 -0.823 4.758 1.00 98.38 103 VAL A N 1
ATOM 779 C CA . VAL A 1 103 ? 0.703 -0.522 4.960 1.00 98.38 103 VAL A CA 1
ATOM 780 C C . VAL A 1 103 ? -0.031 -1.707 5.587 1.00 98.38 103 VAL A C 1
ATOM 782 O O . VAL A 1 103 ? -0.865 -1.507 6.469 1.00 98.38 103 VAL A O 1
ATOM 785 N N . ALA A 1 104 ? 0.289 -2.939 5.182 1.00 98.06 104 ALA A N 1
ATOM 786 C CA . ALA A 1 104 ? -0.280 -4.136 5.794 1.00 98.06 104 ALA A CA 1
ATOM 787 C C . ALA A 1 104 ? 0.072 -4.235 7.289 1.00 98.06 104 ALA A C 1
ATOM 789 O O . ALA A 1 104 ? -0.808 -4.524 8.097 1.00 98.06 104 ALA A O 1
ATOM 790 N N . GLY A 1 105 ? 1.316 -3.920 7.669 1.00 97.88 105 GLY A N 1
ATOM 791 C CA . GLY A 1 105 ? 1.722 -3.837 9.076 1.00 97.88 105 GLY A CA 1
ATOM 792 C C . GLY A 1 105 ? 0.931 -2.780 9.852 1.00 97.88 105 GLY A C 1
ATOM 793 O O . GLY A 1 105 ? 0.324 -3.087 10.876 1.00 97.88 105 GLY A O 1
ATOM 794 N N . MET A 1 106 ? 0.833 -1.562 9.310 1.00 98.44 106 MET A N 1
ATOM 795 C CA . MET A 1 106 ? 0.045 -0.483 9.924 1.00 98.44 106 MET A CA 1
ATOM 796 C C . MET A 1 106 ? -1.434 -0.857 10.094 1.00 98.44 106 MET A C 1
ATOM 798 O O . MET A 1 106 ? -2.071 -0.470 11.073 1.00 98.44 106 MET A O 1
ATOM 802 N N . LEU A 1 107 ? -2.005 -1.608 9.149 1.00 98.25 107 LEU A N 1
ATOM 803 C CA . LEU A 1 107 ? -3.385 -2.073 9.240 1.00 98.25 107 LEU A CA 1
ATOM 804 C C . LEU A 1 107 ? -3.585 -3.035 10.420 1.00 98.25 107 LEU A C 1
ATOM 806 O O . LEU A 1 107 ? -4.613 -2.955 11.096 1.00 98.25 107 LEU A O 1
ATOM 810 N N . GLU A 1 108 ? -2.625 -3.920 10.686 1.00 98.38 108 GLU A N 1
ATOM 811 C CA . GLU A 1 108 ? -2.674 -4.795 11.859 1.00 98.38 108 GLU A CA 1
ATOM 812 C C . GLU A 1 108 ? -2.585 -3.998 13.168 1.00 98.38 108 GLU A C 1
ATOM 814 O O . GLU A 1 108 ? -3.378 -4.244 14.080 1.00 98.38 108 GLU A O 1
ATOM 819 N N . ASP A 1 109 ? -1.744 -2.963 13.234 1.00 98.25 109 ASP A N 1
ATOM 820 C CA . ASP A 1 109 ? -1.669 -2.071 14.402 1.00 98.25 109 ASP A CA 1
ATOM 821 C C . ASP A 1 109 ? -2.998 -1.336 14.656 1.00 98.25 109 ASP A C 1
ATOM 823 O O . ASP A 1 109 ? -3.473 -1.228 15.796 1.00 98.25 109 ASP A O 1
ATOM 827 N N . VAL A 1 110 ? -3.660 -0.870 13.591 1.00 98.56 110 VAL A N 1
ATOM 828 C CA . VAL A 1 110 ? -4.990 -0.242 13.677 1.00 98.56 110 VAL A CA 1
ATOM 829 C C . VAL A 1 110 ? -6.040 -1.245 14.158 1.00 98.56 110 VAL A C 1
ATOM 831 O O . VAL A 1 110 ? -6.863 -0.912 15.019 1.00 98.56 110 VAL A O 1
ATOM 834 N N . LYS A 1 111 ? -6.016 -2.488 13.660 1.00 98.56 111 LYS A N 1
ATOM 835 C CA . LYS A 1 111 ? -6.921 -3.552 14.125 1.00 98.56 111 LYS A CA 1
ATOM 836 C C . LYS A 1 111 ? -6.698 -3.873 15.601 1.00 98.56 111 LYS A C 1
ATOM 838 O O . LYS A 1 111 ? -7.678 -3.985 16.343 1.00 98.56 111 LYS A O 1
ATOM 843 N N . ALA A 1 112 ? -5.442 -3.978 16.035 1.00 98.44 112 ALA A N 1
ATOM 844 C CA . ALA A 1 112 ? -5.083 -4.212 17.430 1.00 98.44 112 ALA A CA 1
ATOM 845 C C . ALA A 1 112 ? -5.578 -3.071 18.331 1.00 98.44 112 ALA A C 1
ATOM 847 O O . ALA A 1 112 ? -6.211 -3.315 19.361 1.00 98.44 112 ALA A O 1
ATOM 848 N N . THR A 1 113 ? -5.396 -1.824 17.893 1.00 98.56 113 THR A N 1
ATOM 849 C CA . THR A 1 113 ? -5.906 -0.633 18.585 1.00 98.56 113 THR A CA 1
ATOM 850 C C . THR A 1 113 ? -7.431 -0.674 18.711 1.00 98.56 113 THR A C 1
ATOM 852 O O . THR A 1 113 ? -7.976 -0.505 19.803 1.00 98.56 113 THR A O 1
ATOM 855 N N . ALA A 1 114 ? -8.150 -0.975 17.627 1.00 98.69 114 ALA A N 1
ATOM 856 C CA . ALA A 1 114 ? -9.606 -1.100 17.660 1.00 98.69 114 ALA A CA 1
ATOM 857 C C . ALA A 1 114 ? -10.077 -2.225 18.601 1.00 98.69 114 ALA A C 1
ATOM 859 O O . ALA A 1 114 ? -11.066 -2.062 19.318 1.00 98.69 114 ALA A O 1
ATOM 860 N N . ALA A 1 115 ? -9.378 -3.363 18.631 1.00 98.69 115 ALA A N 1
ATOM 861 C CA . ALA A 1 115 ? -9.669 -4.453 19.562 1.00 98.69 115 ALA A CA 1
ATOM 862 C C . ALA A 1 115 ? -9.471 -4.025 21.026 1.00 98.69 115 ALA A C 1
ATOM 864 O O . ALA A 1 115 ? -10.324 -4.318 21.867 1.00 98.69 115 ALA A O 1
ATOM 865 N N . HIS A 1 116 ? -8.406 -3.273 21.317 1.00 98.50 116 HIS A N 1
ATOM 866 C CA . HIS A 1 116 ? -8.165 -2.701 22.639 1.00 98.50 116 HIS A CA 1
ATOM 867 C C . HIS A 1 116 ? -9.310 -1.776 23.080 1.00 98.50 116 HIS A C 1
ATOM 869 O O . HIS A 1 116 ? -9.857 -1.960 24.167 1.00 98.50 116 HIS A O 1
ATOM 875 N N . PHE A 1 117 ? -9.751 -0.846 22.224 1.00 98.69 117 PHE A N 1
ATOM 876 C CA . PHE A 1 117 ? -10.882 0.037 22.542 1.00 98.69 117 PHE A CA 1
ATOM 877 C C . PHE A 1 117 ? -12.178 -0.728 22.813 1.00 98.69 117 PHE A C 1
ATOM 879 O O . PHE A 1 117 ? -12.904 -0.383 23.742 1.00 98.69 117 PHE A O 1
ATOM 886 N N . ARG A 1 118 ? -12.467 -1.790 22.052 1.00 98.62 118 ARG A N 1
ATOM 887 C CA . ARG A 1 118 ? -13.644 -2.640 22.310 1.00 98.62 118 ARG A CA 1
ATOM 888 C C . ARG A 1 118 ? -13.566 -3.323 23.676 1.00 98.62 118 ARG A C 1
ATOM 890 O O . ARG A 1 118 ? -14.574 -3.393 24.377 1.00 98.62 118 ARG A O 1
ATOM 897 N N . LYS A 1 119 ? -12.381 -3.806 24.064 1.00 98.69 119 LYS A N 1
ATOM 898 C CA . LYS A 1 119 ? -12.153 -4.421 25.377 1.00 98.69 119 LYS A CA 1
ATOM 899 C C . LYS A 1 119 ? -12.348 -3.410 26.508 1.00 98.69 119 LYS A C 1
ATOM 901 O O . LYS A 1 119 ? -13.089 -3.696 27.446 1.00 98.69 119 LYS A O 1
ATOM 906 N N . GLU A 1 120 ? -11.742 -2.231 26.395 1.00 98.69 120 GLU A N 1
ATOM 907 C CA . GLU A 1 120 ? -11.882 -1.171 27.399 1.00 98.69 120 GLU A CA 1
ATOM 908 C C . GLU A 1 120 ? -13.321 -0.664 27.507 1.00 98.69 120 GLU A C 1
ATOM 910 O O . GLU A 1 120 ? -13.836 -0.508 28.612 1.00 98.69 120 GLU A O 1
ATOM 915 N N . ALA A 1 121 ? -14.017 -0.502 26.379 1.00 98.56 121 ALA A N 1
ATOM 916 C CA . ALA A 1 121 ? -15.431 -0.145 26.377 1.00 98.56 121 ALA A CA 1
ATOM 917 C C . ALA A 1 121 ? -16.276 -1.179 27.136 1.00 98.56 121 ALA A C 1
ATOM 919 O O . ALA A 1 121 ? -17.131 -0.804 27.936 1.00 98.56 121 ALA A O 1
ATOM 920 N N . LYS A 1 122 ? -16.012 -2.481 26.944 1.00 98.75 122 LYS A N 1
ATOM 921 C CA . LYS A 1 122 ? -16.725 -3.537 27.674 1.00 98.75 122 LYS A CA 1
ATOM 922 C C . LYS A 1 122 ? -16.418 -3.522 29.174 1.00 98.75 122 LYS A C 1
ATOM 924 O O . LYS A 1 122 ? -17.324 -3.762 29.967 1.00 98.75 122 LYS A O 1
ATOM 929 N N . ARG A 1 123 ? -15.175 -3.223 29.565 1.00 98.75 123 ARG A N 1
ATOM 930 C CA . ARG A 1 123 ? -14.790 -3.063 30.976 1.00 98.75 123 ARG A CA 1
ATOM 931 C C . ARG A 1 123 ? -15.589 -1.938 31.632 1.00 98.75 123 ARG A C 1
ATOM 933 O O . ARG A 1 123 ? -16.301 -2.190 32.594 1.00 98.75 123 ARG A O 1
ATOM 940 N N . ILE A 1 124 ? -15.543 -0.742 31.047 1.00 98.69 124 ILE A N 1
ATOM 941 C CA . ILE A 1 124 ? -16.252 0.438 31.563 1.00 98.69 124 ILE A CA 1
ATOM 942 C C . ILE A 1 124 ? -17.765 0.197 31.607 1.00 98.69 124 ILE A C 1
ATOM 944 O O . ILE A 1 124 ? -18.417 0.560 32.579 1.00 98.69 124 ILE A O 1
ATOM 948 N N . PHE A 1 125 ? -18.327 -0.443 30.580 1.00 98.62 125 PHE A N 1
ATOM 949 C CA . PHE A 1 125 ? -19.738 -0.826 30.562 1.00 98.62 125 PHE A CA 1
ATOM 950 C C . PHE A 1 125 ? -20.112 -1.683 31.780 1.00 98.62 125 PHE A C 1
ATOM 952 O O . PHE A 1 125 ? -21.075 -1.368 32.474 1.00 98.62 125 PHE A O 1
ATOM 959 N N . ASN A 1 126 ? -19.330 -2.728 32.072 1.00 98.69 126 ASN A N 1
ATOM 960 C CA . ASN A 1 126 ? -19.587 -3.597 33.220 1.00 98.69 126 ASN A CA 1
ATOM 961 C C . ASN A 1 126 ? -19.445 -2.834 34.552 1.00 98.69 126 ASN A C 1
ATOM 963 O O . ASN A 1 126 ? -20.245 -3.045 35.462 1.00 98.69 126 ASN A O 1
ATOM 967 N N . ASP A 1 127 ? -18.461 -1.935 34.661 1.00 98.56 127 ASP A N 1
ATOM 968 C CA . ASP A 1 127 ? -18.270 -1.101 35.854 1.00 98.56 127 ASP A CA 1
ATOM 969 C C . ASP A 1 127 ? -19.494 -0.197 36.095 1.00 98.56 127 ASP A C 1
ATOM 971 O O . ASP A 1 127 ? -19.975 -0.075 37.223 1.00 98.56 127 ASP A O 1
ATOM 975 N N . ILE A 1 128 ? -20.047 0.397 35.029 1.00 98.69 128 ILE A N 1
ATOM 976 C CA . ILE A 1 128 ? -21.264 1.219 35.093 1.00 98.69 128 ILE A CA 1
ATOM 977 C C . ILE A 1 128 ? -22.467 0.383 35.536 1.00 98.69 128 ILE A C 1
ATOM 979 O O . ILE A 1 128 ? -23.206 0.818 36.421 1.00 98.69 128 ILE A O 1
ATOM 983 N N . GLU A 1 129 ? -22.673 -0.803 34.957 1.00 98.50 129 GLU A N 1
ATOM 984 C CA . GLU A 1 129 ? -23.772 -1.691 35.357 1.00 98.50 129 GLU A CA 1
ATOM 985 C C . GLU A 1 129 ? -23.661 -2.089 36.832 1.00 98.50 129 GLU A C 1
ATOM 987 O O . GLU A 1 129 ? -24.630 -1.958 37.580 1.00 98.50 129 GLU A O 1
ATOM 992 N N . SER A 1 130 ? -22.468 -2.492 37.279 1.00 98.38 130 SER A N 1
ATOM 993 C CA . SER A 1 130 ? -22.234 -2.881 38.672 1.00 98.38 130 SER A CA 1
ATOM 994 C C . SER A 1 130 ? -22.504 -1.727 39.639 1.00 98.38 130 SER A C 1
ATOM 996 O O . SER A 1 130 ? -23.192 -1.912 40.643 1.00 98.38 130 SER A O 1
ATOM 998 N N . CYS A 1 131 ? -21.999 -0.526 39.343 1.00 98.25 131 CYS A N 1
ATOM 999 C CA . CYS A 1 131 ? -22.266 0.661 40.156 1.00 98.25 131 CYS A CA 1
ATOM 1000 C C . CYS A 1 131 ? -23.757 1.020 40.175 1.00 98.25 131 CYS A C 1
ATOM 1002 O O . CYS A 1 131 ? -24.280 1.436 41.211 1.00 98.25 131 CYS A O 1
ATOM 1004 N N . SER A 1 132 ? -24.450 0.845 39.048 1.00 98.44 132 SER A N 1
ATOM 1005 C CA . SER A 1 132 ? -25.882 1.132 38.934 1.00 98.44 132 SER A CA 1
ATOM 1006 C C . SER A 1 132 ? -26.718 0.184 39.795 1.00 98.44 132 SER A C 1
ATOM 1008 O O . SER A 1 132 ? -27.610 0.649 40.500 1.00 98.44 132 SER A O 1
ATOM 1010 N N . ILE A 1 133 ? -26.390 -1.115 39.807 1.00 98.44 133 ILE A N 1
ATOM 1011 C CA . ILE A 1 133 ? -27.047 -2.116 40.666 1.00 98.44 133 ILE A CA 1
ATOM 1012 C C . ILE A 1 133 ? -26.892 -1.737 42.140 1.00 98.44 133 ILE A C 1
ATOM 1014 O O . ILE A 1 133 ? -27.888 -1.597 42.844 1.00 98.44 133 ILE A O 1
ATOM 1018 N N . ILE A 1 134 ? -25.655 -1.495 42.587 1.00 98.12 134 ILE A N 1
ATOM 1019 C CA . ILE A 1 134 ? -25.373 -1.142 43.987 1.00 98.12 134 ILE A CA 1
ATOM 1020 C C . ILE A 1 134 ? -26.121 0.139 44.379 1.00 98.12 134 ILE A C 1
ATOM 1022 O O . ILE A 1 134 ? -26.690 0.232 45.465 1.00 98.12 134 ILE A O 1
ATOM 1026 N N . THR A 1 135 ? -26.160 1.132 43.488 1.00 98.38 135 THR A N 1
ATOM 1027 C CA . THR A 1 135 ? -26.876 2.390 43.742 1.00 98.38 135 THR A CA 1
ATOM 1028 C C . THR A 1 135 ? -28.380 2.162 43.919 1.00 98.38 135 THR A C 1
ATOM 1030 O O . THR A 1 135 ? -28.993 2.764 44.804 1.00 98.38 135 THR A O 1
ATOM 1033 N N . GLU A 1 136 ? -28.982 1.284 43.116 1.00 98.44 136 GLU A N 1
ATOM 1034 C CA . GLU A 1 136 ? -30.406 0.955 43.222 1.00 98.44 136 GLU A CA 1
ATOM 1035 C C . GLU A 1 136 ? -30.725 0.134 44.483 1.00 98.44 136 GLU A C 1
ATOM 1037 O O . GLU A 1 136 ? -31.737 0.380 45.146 1.00 98.44 136 GLU A O 1
ATOM 1042 N N . GLU A 1 137 ? -29.837 -0.778 44.885 1.00 98.19 137 GLU A N 1
ATOM 1043 C CA . GLU A 1 137 ? -29.944 -1.509 46.154 1.00 98.19 137 GLU A CA 1
ATOM 1044 C C . GLU A 1 137 ? -29.890 -0.564 47.363 1.00 98.19 137 GLU A C 1
ATOM 1046 O O . GLU A 1 137 ? -30.698 -0.689 48.291 1.00 98.19 137 GLU A O 1
ATOM 1051 N N . VAL A 1 138 ? -28.984 0.422 47.344 1.00 98.62 138 VAL A N 1
ATOM 1052 C CA . VAL A 1 138 ? -28.895 1.457 48.385 1.00 98.62 138 VAL A CA 1
ATOM 1053 C C . VAL A 1 138 ? -30.186 2.267 48.444 1.00 98.62 138 VAL A C 1
ATOM 1055 O O . VAL A 1 138 ? -30.755 2.407 49.527 1.00 98.62 138 VAL A O 1
ATOM 1058 N N . ARG A 1 139 ? -30.689 2.752 47.299 1.00 98.19 139 ARG A N 1
ATOM 1059 C CA . ARG A 1 139 ? -31.965 3.484 47.231 1.00 98.19 139 ARG A CA 1
ATOM 1060 C C . ARG A 1 139 ? -33.098 2.661 47.844 1.00 98.19 139 ARG A C 1
ATOM 1062 O O . ARG A 1 139 ? -33.773 3.136 48.755 1.00 98.19 139 ARG A O 1
ATOM 1069 N N . THR A 1 140 ? -33.251 1.417 47.397 1.00 98.19 140 THR A N 1
ATOM 1070 C CA . THR A 1 140 ? -34.304 0.504 47.862 1.00 98.19 140 THR A CA 1
ATOM 1071 C C . THR A 1 140 ? -34.220 0.267 49.372 1.00 98.19 140 THR A C 1
ATOM 1073 O O . THR A 1 140 ? -35.230 0.315 50.077 1.00 98.19 140 THR A O 1
ATOM 1076 N N . THR A 1 141 ? -33.011 0.056 49.895 1.00 98.06 141 THR A N 1
ATOM 1077 C CA . THR A 1 141 ? -32.781 -0.175 51.328 1.00 98.06 141 THR A CA 1
ATOM 1078 C C . THR A 1 141 ? -33.086 1.074 52.157 1.00 98.06 141 THR A C 1
ATOM 1080 O O . THR A 1 141 ? -33.742 0.977 53.198 1.00 98.06 141 THR A O 1
ATOM 1083 N N . CYS A 1 142 ? -32.665 2.255 51.695 1.00 97.75 142 CYS A N 1
ATOM 1084 C CA . CYS A 1 142 ? -32.976 3.529 52.342 1.00 97.75 142 CYS A CA 1
ATOM 1085 C C . CYS A 1 142 ? -34.486 3.805 52.369 1.00 97.75 142 CYS A C 1
ATOM 1087 O O . CYS A 1 142 ? -35.006 4.207 53.411 1.00 97.75 142 CYS A O 1
ATOM 1089 N N . ASP A 1 143 ? -35.200 3.546 51.272 1.00 97.31 143 ASP A N 1
ATOM 1090 C CA . ASP A 1 143 ? -36.656 3.709 51.204 1.00 97.31 143 ASP A CA 1
ATOM 1091 C C . ASP A 1 143 ? -37.383 2.750 52.155 1.00 97.31 143 ASP A C 1
ATOM 1093 O O . ASP A 1 143 ? -38.320 3.148 52.854 1.00 97.31 143 ASP A O 1
ATOM 1097 N N . ALA A 1 144 ? -36.928 1.496 52.237 1.00 96.94 144 ALA A N 1
ATOM 1098 C CA . ALA A 1 144 ? -37.466 0.514 53.172 1.00 96.94 144 ALA A CA 1
ATOM 1099 C C . ALA A 1 144 ? -37.234 0.922 54.638 1.00 96.94 144 ALA A C 1
ATOM 1101 O O . ALA A 1 144 ? -38.149 0.815 55.457 1.00 96.94 144 ALA A O 1
ATOM 1102 N N . LEU A 1 145 ? -36.039 1.420 54.975 1.00 97.19 145 LEU A N 1
ATOM 1103 C CA . LEU A 1 145 ? -35.730 1.914 56.319 1.00 97.19 145 LEU A CA 1
ATOM 1104 C C . LEU A 1 145 ? -36.578 3.141 56.672 1.00 97.19 145 LEU A C 1
ATOM 1106 O O . LEU A 1 145 ? -37.131 3.210 57.766 1.00 97.19 145 LEU A O 1
ATOM 1110 N N . LYS A 1 146 ? -36.723 4.085 55.737 1.00 97.06 146 LYS A N 1
ATOM 1111 C CA . LYS A 1 146 ? -37.523 5.298 55.929 1.00 97.06 146 LYS A CA 1
ATOM 1112 C C . LYS A 1 146 ? -38.984 4.974 56.242 1.00 97.06 146 LYS A C 1
ATOM 1114 O O . LYS A 1 146 ? -39.543 5.590 57.141 1.00 97.06 146 LYS A O 1
ATOM 1119 N N . LYS A 1 147 ? -39.588 3.997 55.551 1.00 96.19 147 LYS A N 1
ATOM 1120 C CA . LYS A 1 147 ? -40.961 3.545 55.846 1.00 96.19 147 LYS A CA 1
ATOM 1121 C C . LYS A 1 147 ? -41.109 3.067 57.293 1.00 96.19 147 LYS A C 1
ATOM 1123 O O . LYS A 1 147 ? -42.023 3.515 57.968 1.00 96.19 147 LYS A O 1
ATOM 1128 N N . LYS A 1 148 ? -40.155 2.274 57.793 1.00 95.69 148 LYS A N 1
ATOM 1129 C CA . LYS A 1 148 ? -40.155 1.768 59.180 1.00 95.69 148 LYS A CA 1
ATOM 1130 C C . LYS A 1 148 ? -39.978 2.839 60.261 1.00 95.69 148 LYS A C 1
ATOM 1132 O O . LYS A 1 148 ? -40.209 2.545 61.422 1.00 95.69 148 LYS A O 1
ATOM 1137 N N . ILE A 1 149 ? -39.468 4.021 59.911 1.00 95.19 149 ILE A N 1
ATOM 1138 C CA . ILE A 1 149 ? -39.304 5.140 60.855 1.00 95.19 149 ILE A CA 1
ATOM 1139 C C . ILE A 1 149 ? -40.592 5.975 60.947 1.00 95.19 149 ILE A C 1
ATOM 1141 O O . ILE A 1 149 ? -40.810 6.654 61.946 1.00 95.19 149 ILE A O 1
ATOM 1145 N N . VAL A 1 150 ? -41.402 5.983 59.885 1.00 91.06 150 VAL A N 1
ATOM 1146 C CA . VAL A 1 150 ? -42.625 6.796 59.787 1.00 91.06 150 VAL A CA 1
ATOM 1147 C C . VAL A 1 150 ? -43.874 6.015 60.227 1.00 91.06 150 VAL A C 1
ATOM 1149 O O . VAL A 1 150 ? -44.847 6.647 60.636 1.00 91.06 150 VAL A O 1
ATOM 1152 N N . GLU A 1 151 ? -43.847 4.679 60.148 1.00 64.12 151 GLU A N 1
ATOM 1153 C CA . GLU A 1 151 ? -44.802 3.762 60.808 1.00 64.12 151 GLU A CA 1
ATOM 1154 C C . GLU A 1 151 ? -44.518 3.618 62.309 1.00 64.12 151 GLU A C 1
ATOM 1156 O O . GLU A 1 151 ? -45.504 3.584 63.080 1.00 64.12 151 GLU A O 1
#

Foldseek 3Di:
DDDPDDPPDDPVVVVVVVVVVVVVVVVPDDDPPDPPPPDPPPVADPVLQPPDQDPPDDDDPPQDPVRNSVVRSVRSVVVVVVVVVVVVVVVVVVVVVVVVVVVVVVVVVVVVVVVVVVVVVVVVVVVVVVVVVVVVVVVVVVVVVVVVVVD

Secondary structure (DSSP, 8-state):
----------HHHHHHHHHHHHHHHHHHSPPPPPPPTT-----S-GGGTTPPPPTT--PPTT--HHHHHHHHHHHHHHHHHHHHHHHHHHHHHHHHHHHHHHHHHHHHHHHHHHHHHHHHHHHHHHHHHHHHHHHHHHHHHHHHHHHHHH-

pLDDT: mean 84.49, std 17.05, range [39.47, 98.75]

Radius of gyration: 43.33 Å; Cα contacts (8 Å, |Δi|>4): 17; chains: 1; bounding box: 86×78×112 Å

Sequence (151 aa):
MRSTAVKAFDRDEVKLSIADQLEKDIATLPRPPALPADEVRSYAPPANRTVPLPDYVTHLDGVSEIGKLSAEAVIREYEAAAREIEAMGQETAKRCEAITASVAGMLEDVKATAAHFRKEAKRIFNDIESCSIITEEVRTTCDALKKKIVE

Solvent-accessible surface area (backbone atoms only — not comparable to full-atom values): 9189 Å² total; per-residue (Å²): 141,86,80,89,79,76,76,79,81,62,69,66,66,56,52,55,54,51,53,58,49,50,55,52,54,59,71,68,50,80,76,75,75,82,72,72,93,80,68,83,76,69,86,66,60,77,82,45,73,73,53,76,80,60,90,87,71,76,85,67,90,89,64,50,71,69,55,51,55,52,53,51,52,53,50,31,49,52,54,50,50,50,52,52,51,51,53,52,50,54,52,49,51,55,51,51,52,54,50,51,54,51,51,54,52,53,50,51,54,52,51,52,51,53,51,51,51,53,53,52,51,52,51,53,50,51,53,51,52,54,52,49,51,54,52,50,52,51,52,54,50,52,54,56,53,52,51,68,74,76,106

Mean predicted aligned error: 16.04 Å